Protein AF-A0A9E5RAK5-F1 (afdb_monomer_lite)

Structure (mmCIF, N/CA/C/O backbone):
data_AF-A0A9E5RAK5-F1
#
_entry.id   AF-A0A9E5RAK5-F1
#
loop_
_atom_site.group_PDB
_atom_site.id
_atom_site.type_symbol
_atom_site.label_atom_id
_atom_site.label_alt_id
_atom_site.label_comp_id
_atom_site.label_asym_id
_atom_site.label_entity_id
_atom_site.label_seq_id
_atom_site.pdbx_PDB_ins_code
_atom_site.Cartn_x
_atom_site.Cartn_y
_atom_site.Cartn_z
_atom_site.occupancy
_atom_site.B_iso_or_equiv
_atom_site.auth_seq_id
_atom_site.auth_comp_id
_atom_site.auth_asym_id
_atom_site.auth_atom_id
_atom_site.pdbx_PDB_model_num
ATOM 1 N N . MET A 1 1 ? -12.802 -0.603 2.016 1.00 71.06 1 MET A N 1
ATOM 2 C CA . MET A 1 1 ? -12.884 -2.043 2.312 1.00 71.06 1 MET A CA 1
ATOM 3 C C . MET A 1 1 ? -13.224 -2.195 3.778 1.00 71.06 1 MET A C 1
ATOM 5 O O . MET A 1 1 ? -12.598 -1.520 4.587 1.00 71.06 1 MET A O 1
ATOM 9 N N . LEU A 1 2 ? -14.278 -2.953 4.077 1.00 78.50 2 LEU A N 1
ATOM 10 C CA . LEU A 1 2 ? -14.905 -3.000 5.404 1.00 78.50 2 LEU A CA 1
ATOM 11 C C . LEU A 1 2 ? -14.352 -4.126 6.295 1.00 78.50 2 LEU A C 1
ATOM 13 O O . LEU A 1 2 ? -14.512 -4.052 7.506 1.00 78.50 2 LEU A O 1
ATOM 17 N N . ASP A 1 3 ? -13.697 -5.126 5.708 1.00 89.00 3 ASP A N 1
ATOM 18 C CA . ASP A 1 3 ? -13.298 -6.385 6.347 1.00 89.00 3 ASP A CA 1
ATOM 19 C C . ASP A 1 3 ? -11.843 -6.799 6.049 1.00 89.00 3 ASP A C 1
ATOM 21 O O . ASP A 1 3 ? -11.502 -7.966 6.199 1.00 89.00 3 ASP A O 1
ATOM 25 N N . PHE A 1 4 ? -10.976 -5.850 5.660 1.00 95.06 4 PHE A N 1
ATOM 26 C CA . PHE A 1 4 ? -9.564 -6.151 5.376 1.00 95.06 4 PHE A CA 1
ATOM 27 C C . PHE A 1 4 ? -8.865 -6.723 6.607 1.00 95.06 4 PHE A C 1
ATOM 29 O O . PHE A 1 4 ? -8.795 -6.063 7.645 1.00 95.06 4 PHE A O 1
ATOM 36 N N . THR A 1 5 ? -8.292 -7.911 6.459 1.00 95.12 5 THR A N 1
ATOM 37 C CA . THR A 1 5 ? -7.566 -8.623 7.507 1.00 95.12 5 THR A CA 1
ATOM 38 C C . THR A 1 5 ? -6.090 -8.730 7.140 1.00 95.12 5 THR A C 1
ATOM 40 O O . THR A 1 5 ? -5.710 -9.372 6.163 1.00 95.12 5 THR A O 1
ATOM 43 N N . ILE A 1 6 ? -5.233 -8.090 7.940 1.00 93.50 6 ILE A N 1
ATOM 44 C CA . ILE A 1 6 ? -3.776 -8.087 7.735 1.00 93.50 6 ILE A CA 1
ATOM 45 C C . ILE A 1 6 ? -3.229 -9.513 7.815 1.00 93.50 6 ILE A C 1
ATOM 47 O O . ILE A 1 6 ? -3.565 -10.259 8.734 1.00 93.50 6 ILE A O 1
ATOM 51 N N . GLY A 1 7 ? -2.347 -9.867 6.880 1.00 91.12 7 GLY A N 1
ATOM 52 C CA . GLY A 1 7 ? -1.755 -11.203 6.796 1.00 91.12 7 GLY A CA 1
ATOM 53 C C . GLY A 1 7 ? -2.655 -12.274 6.168 1.00 91.12 7 GLY A C 1
ATOM 54 O O . GLY A 1 7 ? -2.166 -13.372 5.907 1.00 91.12 7 GLY A O 1
ATOM 55 N N . GLU A 1 8 ? -3.920 -11.961 5.882 1.00 94.00 8 GLU A N 1
ATOM 56 C CA . GLU A 1 8 ? -4.852 -12.842 5.165 1.00 94.00 8 GLU A CA 1
ATOM 57 C C . GLU A 1 8 ? -5.218 -12.246 3.802 1.00 94.00 8 GLU A C 1
ATOM 59 O O . GLU A 1 8 ? -5.012 -12.878 2.762 1.00 94.00 8 GLU A O 1
ATOM 64 N N . ASP A 1 9 ? -5.690 -11.000 3.802 1.00 95.19 9 ASP A N 1
ATOM 65 C CA . ASP A 1 9 ? -6.056 -10.272 2.596 1.00 95.19 9 ASP A CA 1
ATOM 66 C C . ASP A 1 9 ? -4.850 -9.606 1.941 1.00 95.19 9 ASP A C 1
ATOM 68 O O . ASP A 1 9 ? -3.886 -9.190 2.589 1.00 95.19 9 ASP A O 1
ATOM 72 N N . ARG A 1 10 ? -4.926 -9.453 0.615 1.00 93.56 10 ARG A N 1
ATOM 73 C CA . ARG A 1 10 ? -3.923 -8.720 -0.160 1.00 93.56 10 ARG A CA 1
ATOM 74 C C . ARG A 1 10 ? -4.578 -7.769 -1.147 1.00 93.56 10 ARG A C 1
ATOM 76 O O . ARG A 1 10 ? -5.565 -8.101 -1.800 1.00 93.56 10 ARG A O 1
ATOM 83 N N . ILE A 1 11 ? -3.989 -6.589 -1.289 1.00 90.75 11 ILE A N 1
ATOM 84 C CA . ILE A 1 11 ? -4.402 -5.572 -2.253 1.00 90.75 11 ILE A CA 1
ATOM 85 C C . ILE A 1 11 ? -3.672 -5.827 -3.568 1.00 90.75 11 ILE A C 1
ATOM 87 O O . ILE A 1 11 ? -2.451 -5.704 -3.640 1.00 90.75 11 ILE A O 1
ATOM 91 N N . ASP A 1 12 ? -4.417 -6.169 -4.615 1.00 88.88 12 ASP A N 1
ATOM 92 C CA . ASP A 1 12 ? -3.841 -6.430 -5.932 1.00 88.88 12 ASP A CA 1
ATOM 93 C C . ASP A 1 12 ? -3.575 -5.130 -6.709 1.00 88.88 12 ASP A C 1
ATOM 95 O O . ASP A 1 12 ? -4.491 -4.428 -7.145 1.00 88.88 12 ASP A O 1
ATOM 99 N N . LEU A 1 13 ? -2.291 -4.824 -6.882 1.00 84.06 13 LEU A N 1
ATOM 100 C CA . LEU A 1 13 ? -1.751 -3.730 -7.681 1.00 84.06 13 LEU A CA 1
ATOM 101 C C . LEU A 1 13 ? -1.040 -4.235 -8.949 1.00 84.06 13 LEU A C 1
ATOM 103 O O . LEU A 1 13 ? -0.504 -3.425 -9.706 1.00 84.06 13 LEU A O 1
ATOM 107 N N . SER A 1 14 ? -1.078 -5.536 -9.251 1.00 83.25 14 SER A N 1
ATOM 108 C CA . SER A 1 14 ? -0.354 -6.130 -10.388 1.00 83.25 14 SER A CA 1
ATOM 109 C C . SER A 1 14 ? -0.743 -5.529 -11.736 1.00 83.25 14 SER A C 1
ATOM 111 O O . SER A 1 14 ? 0.075 -5.352 -12.637 1.00 83.25 14 SER A O 1
ATOM 113 N N . ARG A 1 15 ? -2.009 -5.127 -11.882 1.00 80.31 15 ARG A N 1
ATOM 114 C CA . ARG A 1 15 ? -2.493 -4.459 -13.100 1.00 80.31 15 ARG A CA 1
ATOM 115 C C . ARG A 1 15 ? -2.063 -3.000 -13.189 1.00 80.31 15 ARG A C 1
ATOM 117 O O . ARG A 1 15 ? -1.958 -2.483 -14.296 1.00 80.31 15 ARG A O 1
ATOM 124 N N . VAL A 1 16 ? -1.838 -2.352 -12.048 1.00 75.12 16 VAL A N 1
ATOM 125 C CA . VAL A 1 16 ? -1.362 -0.965 -11.966 1.00 75.12 16 VAL A CA 1
ATOM 126 C C . VAL A 1 16 ? 0.108 -0.896 -12.367 1.00 75.12 16 VAL A C 1
ATOM 128 O O . VAL A 1 16 ? 0.504 0.013 -13.093 1.00 75.12 16 VAL A O 1
ATOM 131 N N . PHE A 1 17 ? 0.893 -1.881 -11.934 1.00 76.25 17 PHE A N 1
ATOM 132 C CA . PHE A 1 17 ? 2.344 -1.889 -12.082 1.00 76.25 17 PHE A CA 1
ATOM 133 C C . PHE A 1 17 ? 2.873 -2.780 -13.207 1.00 76.25 17 PHE A C 1
ATOM 135 O O . PHE A 1 17 ? 4.073 -2.991 -13.321 1.00 7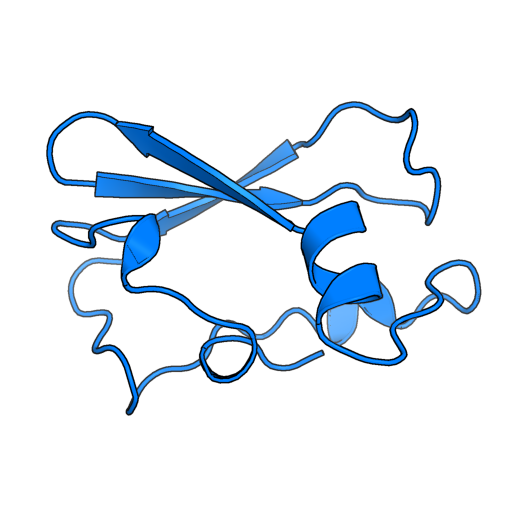6.25 17 PHE A O 1
ATOM 142 N N . ARG A 1 18 ? 1.992 -3.256 -14.093 1.00 74.56 18 ARG A N 1
ATOM 143 C CA . ARG A 1 18 ? 2.379 -4.029 -15.284 1.00 74.56 18 ARG A CA 1
ATOM 144 C C . ARG A 1 18 ? 3.225 -3.224 -16.284 1.00 74.56 18 ARG A C 1
ATOM 146 O O . ARG A 1 18 ? 3.820 -3.812 -17.186 1.00 74.56 18 ARG A O 1
ATOM 153 N N . ASP A 1 19 ? 3.227 -1.897 -16.178 1.00 73.19 19 ASP A N 1
ATOM 154 C CA . ASP A 1 19 ? 4.019 -1.039 -17.055 1.00 73.19 19 ASP A CA 1
ATOM 155 C C . ASP A 1 19 ? 5.524 -1.189 -16.743 1.00 73.19 19 ASP A C 1
ATOM 157 O O . ASP A 1 19 ? 5.916 -1.082 -15.580 1.00 73.19 19 ASP A O 1
ATOM 161 N N . PRO A 1 20 ? 6.389 -1.413 -17.747 1.00 70.25 20 PRO A N 1
ATOM 162 C CA . PRO A 1 20 ? 7.834 -1.524 -17.541 1.00 70.25 20 PRO A CA 1
ATOM 163 C C . PRO A 1 20 ? 8.492 -0.255 -16.969 1.00 70.25 20 PRO A C 1
ATOM 165 O O . PRO A 1 20 ? 9.650 -0.313 -16.561 1.00 70.25 20 PRO A O 1
ATOM 168 N N . ALA A 1 21 ? 7.788 0.881 -16.917 1.00 68.62 21 ALA A N 1
ATOM 169 C CA . ALA A 1 21 ? 8.229 2.081 -16.211 1.00 68.62 21 ALA A CA 1
ATOM 170 C C . ALA A 1 21 ? 8.274 1.912 -14.677 1.00 68.62 21 ALA A C 1
ATOM 172 O O . ALA A 1 21 ? 8.943 2.696 -14.002 1.00 68.62 21 ALA A O 1
ATOM 173 N N . TYR A 1 22 ? 7.605 0.902 -14.108 1.00 68.94 22 TYR A N 1
ATOM 174 C CA . TYR A 1 22 ? 7.709 0.588 -12.683 1.00 68.94 22 TYR A CA 1
ATOM 175 C C . TYR A 1 22 ? 8.827 -0.424 -12.433 1.00 68.94 22 TYR A C 1
ATOM 177 O O . TYR A 1 22 ? 8.780 -1.558 -12.903 1.00 68.94 22 TYR A O 1
ATOM 185 N N . SER A 1 23 ? 9.816 -0.034 -11.631 1.00 66.25 23 SER A N 1
ATOM 186 C CA . SER A 1 23 ? 10.815 -0.963 -11.099 1.00 66.25 23 SER A CA 1
ATOM 187 C C . SER A 1 23 ? 10.405 -1.351 -9.686 1.00 66.25 23 SER A C 1
ATOM 189 O O . SER A 1 23 ? 10.583 -0.560 -8.764 1.00 66.25 23 SER A O 1
ATOM 191 N N . LEU A 1 24 ? 9.805 -2.533 -9.523 1.00 62.72 24 LEU A N 1
ATOM 192 C CA . LEU A 1 24 ? 9.313 -3.054 -8.242 1.00 62.72 24 LEU A CA 1
ATOM 193 C C . LEU A 1 24 ? 10.179 -4.190 -7.699 1.00 62.72 24 LEU A C 1
ATOM 195 O O . LEU A 1 24 ? 9.688 -5.273 -7.392 1.00 62.72 24 LEU A O 1
ATOM 199 N N . GLU A 1 25 ? 11.479 -3.955 -7.549 1.00 62.00 25 GLU A N 1
ATOM 200 C CA . GLU A 1 25 ? 12.333 -4.893 -6.818 1.00 62.00 25 GLU A CA 1
ATOM 201 C C . GLU A 1 25 ? 12.422 -4.500 -5.331 1.00 62.00 25 GLU A C 1
ATOM 203 O O . GLU A 1 25 ? 13.177 -3.614 -4.929 1.00 62.00 25 GLU A O 1
ATOM 208 N N . GLY A 1 26 ? 11.626 -5.181 -4.497 1.00 62.72 26 GLY A N 1
ATOM 209 C CA . GLY A 1 26 ? 11.709 -5.135 -3.029 1.00 62.72 26 GLY A CA 1
ATOM 210 C C . GLY A 1 26 ? 10.944 -4.000 -2.322 1.00 62.72 26 GLY A C 1
ATOM 211 O O . GLY A 1 26 ? 10.296 -3.155 -2.941 1.00 62.72 26 GLY A O 1
ATOM 212 N N . ASP A 1 27 ? 11.028 -3.977 -0.982 1.00 65.81 27 ASP A N 1
ATOM 213 C CA . ASP A 1 27 ? 10.284 -3.047 -0.099 1.00 65.81 27 ASP A CA 1
ATOM 214 C C . ASP A 1 27 ? 10.580 -1.563 -0.399 1.00 65.81 27 ASP A C 1
ATOM 216 O O . ASP A 1 27 ? 9.705 -0.702 -0.296 1.00 65.81 27 ASP A O 1
ATOM 220 N N . ALA A 1 28 ? 11.807 -1.253 -0.831 1.00 66.00 28 ALA A N 1
ATOM 221 C CA . ALA A 1 28 ? 12.224 0.107 -1.176 1.00 66.00 28 ALA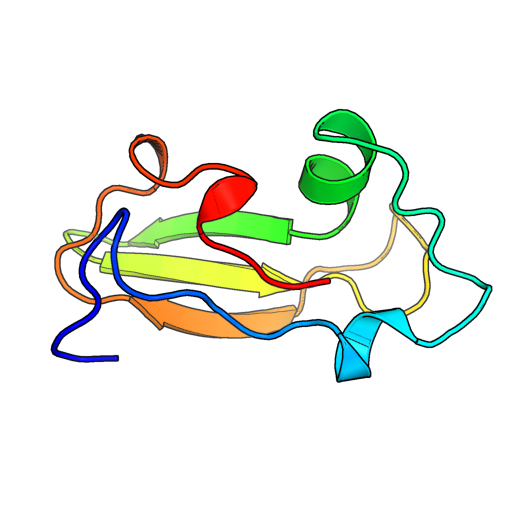 A CA 1
ATOM 222 C C . ALA A 1 28 ? 11.474 0.662 -2.400 1.00 66.00 28 ALA A C 1
ATOM 224 O O . ALA A 1 28 ? 11.061 1.826 -2.416 1.00 66.00 28 ALA A O 1
ATOM 225 N N . ALA A 1 29 ? 11.257 -0.181 -3.408 1.00 69.12 29 ALA A N 1
ATOM 226 C CA . ALA A 1 29 ? 10.494 0.187 -4.585 1.00 69.12 29 ALA A CA 1
ATOM 227 C C . ALA A 1 29 ? 9.002 0.342 -4.261 1.00 69.12 29 ALA A C 1
ATOM 229 O O . ALA A 1 29 ? 8.399 1.349 -4.622 1.00 69.12 29 ALA A O 1
ATOM 230 N N . TYR A 1 30 ? 8.425 -0.577 -3.480 1.00 73.88 30 TYR A N 1
ATOM 231 C CA . TYR A 1 30 ? 7.042 -0.474 -2.996 1.00 73.88 30 TYR A CA 1
ATOM 232 C C . TYR A 1 30 ? 6.757 0.873 -2.311 1.00 73.88 30 TYR A C 1
ATOM 234 O O . TYR A 1 30 ? 5.801 1.566 -2.670 1.00 73.88 30 TYR A O 1
ATOM 242 N N . ARG A 1 31 ? 7.630 1.302 -1.390 1.00 74.94 31 ARG A N 1
ATOM 243 C CA . ARG A 1 31 ? 7.489 2.582 -0.666 1.00 74.94 31 ARG A CA 1
ATOM 244 C C . ARG A 1 31 ? 7.569 3.816 -1.566 1.00 74.94 31 ARG A C 1
ATOM 246 O O . ARG A 1 31 ? 7.132 4.892 -1.161 1.00 74.94 31 ARG A O 1
ATOM 253 N N . SER A 1 32 ? 8.111 3.674 -2.774 1.00 78.62 32 SER A N 1
ATOM 254 C CA . SER A 1 32 ? 8.224 4.763 -3.748 1.00 78.62 32 SER A CA 1
ATOM 255 C C . SER A 1 32 ? 6.931 4.984 -4.542 1.00 78.62 32 SER A C 1
ATOM 257 O O . SER A 1 32 ? 6.700 6.097 -5.027 1.00 78.62 32 SER A O 1
ATOM 259 N N . TYR A 1 33 ? 6.062 3.969 -4.622 1.00 81.62 33 TYR A N 1
ATOM 260 C CA . TYR A 1 33 ? 4.806 4.017 -5.378 1.00 81.62 33 TYR A CA 1
ATOM 261 C C . TYR A 1 33 ? 3.560 3.984 -4.501 1.00 81.62 33 TYR A C 1
ATOM 263 O O . TYR A 1 33 ? 2.551 4.578 -4.876 1.00 81.62 33 TYR A O 1
ATOM 271 N N . VAL A 1 34 ? 3.621 3.349 -3.330 1.00 88.31 34 VAL A N 1
ATOM 272 C CA . VAL A 1 34 ? 2.497 3.250 -2.396 1.00 88.31 34 VAL A CA 1
ATOM 273 C C . VAL A 1 34 ? 2.706 4.200 -1.225 1.00 88.31 34 VAL A C 1
ATOM 275 O O . VAL A 1 34 ? 3.705 4.154 -0.514 1.00 88.31 34 VAL A O 1
ATOM 278 N N . THR A 1 35 ? 1.737 5.085 -1.015 1.00 90.88 35 THR A N 1
ATOM 279 C CA . THR A 1 35 ? 1.677 5.973 0.147 1.00 90.88 35 THR A CA 1
ATOM 280 C C . THR A 1 35 ? 0.522 5.545 1.037 1.00 90.88 35 THR A C 1
ATOM 282 O O . THR A 1 35 ? -0.627 5.520 0.596 1.00 90.88 35 THR A O 1
ATOM 285 N N . LEU A 1 36 ? 0.825 5.256 2.300 1.00 93.31 36 LEU A N 1
ATOM 286 C CA . LEU A 1 36 ? -0.166 4.963 3.328 1.00 93.31 36 LEU A CA 1
ATOM 287 C C . LEU A 1 36 ? -0.407 6.228 4.150 1.00 93.31 36 LEU A C 1
ATOM 289 O O . LEU A 1 36 ? 0.525 6.791 4.724 1.00 93.31 36 LEU A O 1
ATOM 293 N N . PHE A 1 37 ? -1.648 6.700 4.178 1.00 95.25 37 PHE A N 1
ATOM 294 C CA . PHE A 1 37 ? -2.042 7.911 4.887 1.00 95.25 37 PHE A CA 1
ATOM 295 C C . PHE A 1 37 ? -3.098 7.576 5.939 1.00 95.25 37 PHE A C 1
ATOM 297 O O . PHE A 1 37 ? -4.206 7.170 5.594 1.00 95.25 37 PHE A O 1
ATOM 304 N N . GLN A 1 38 ? -2.761 7.764 7.214 1.00 97.62 38 GLN A N 1
ATOM 305 C CA . GLN A 1 38 ? -3.709 7.566 8.308 1.00 97.62 38 GLN A CA 1
ATOM 306 C C . GLN A 1 38 ? -4.758 8.686 8.309 1.00 97.62 38 GLN A C 1
ATOM 308 O O . GLN A 1 38 ? -4.414 9.869 8.339 1.00 97.62 38 GLN A O 1
ATOM 313 N N . GLN A 1 39 ? -6.035 8.314 8.335 1.00 97.19 39 GLN A N 1
ATOM 314 C CA . GLN A 1 39 ? -7.165 9.222 8.484 1.00 97.19 39 GLN A CA 1
ATOM 315 C C . GLN A 1 39 ? -8.090 8.713 9.596 1.00 97.19 39 GLN A C 1
ATOM 317 O O . GLN A 1 39 ? -8.951 7.867 9.377 1.00 97.19 39 GLN A O 1
ATOM 322 N N . GLY A 1 40 ? -7.922 9.241 10.811 1.00 97.06 40 GLY A N 1
ATOM 323 C CA . GLY A 1 40 ? -8.650 8.724 11.973 1.00 97.06 40 GLY A CA 1
ATOM 324 C C . GLY A 1 40 ? -8.277 7.264 12.234 1.00 97.06 40 GLY A C 1
ATOM 325 O O . GLY A 1 40 ? -7.092 6.956 12.338 1.00 97.06 40 GLY A O 1
ATOM 326 N N . ALA A 1 41 ? -9.271 6.376 12.311 1.00 96.50 41 ALA A N 1
ATOM 327 C CA . ALA A 1 41 ? -9.061 4.932 12.459 1.00 96.50 41 ALA A CA 1
ATOM 328 C C . ALA A 1 41 ? -8.726 4.218 11.134 1.00 96.50 41 ALA A C 1
ATOM 330 O O . ALA A 1 41 ? -8.281 3.074 11.155 1.00 96.50 41 ALA A O 1
ATOM 331 N N . ASP A 1 42 ? -8.900 4.889 9.996 1.00 97.19 42 ASP A N 1
ATOM 332 C CA . ASP A 1 42 ? -8.785 4.280 8.674 1.00 97.19 42 ASP A CA 1
ATOM 333 C C . ASP A 1 42 ? -7.432 4.583 8.025 1.00 97.19 42 ASP A C 1
ATOM 335 O O . ASP A 1 42 ? -6.806 5.615 8.280 1.00 97.19 42 ASP A O 1
ATOM 339 N N . THR A 1 43 ? -7.009 3.719 7.105 1.00 97.44 43 THR A N 1
ATOM 340 C CA . THR A 1 43 ? -5.847 3.962 6.245 1.00 97.44 43 THR A CA 1
ATOM 341 C C . THR A 1 43 ? -6.286 4.215 4.812 1.00 97.44 43 THR A C 1
ATOM 343 O O . THR A 1 43 ? -6.908 3.364 4.182 1.00 97.44 43 THR A O 1
ATOM 346 N N . ILE A 1 44 ? -5.900 5.360 4.252 1.00 96.88 44 ILE A N 1
ATOM 347 C CA . ILE A 1 44 ? -5.991 5.613 2.815 1.00 96.88 44 ILE A CA 1
ATOM 348 C C . ILE A 1 44 ? -4.714 5.108 2.145 1.00 96.88 44 ILE A C 1
ATOM 350 O O . ILE A 1 44 ? -3.620 5.613 2.401 1.00 96.88 44 ILE A O 1
ATOM 354 N N . VAL A 1 45 ? -4.874 4.173 1.217 1.00 93.62 45 VAL A N 1
ATOM 355 C CA . VAL A 1 45 ? -3.837 3.758 0.276 1.00 93.62 45 VAL A CA 1
ATOM 356 C C . VAL A 1 45 ? -3.901 4.675 -0.941 1.00 93.62 45 VAL A C 1
ATOM 358 O O . VAL A 1 45 ? -4.944 4.814 -1.590 1.00 93.62 45 VAL A O 1
ATOM 361 N N . LYS A 1 46 ? -2.772 5.303 -1.261 1.00 92.44 46 LYS A N 1
ATOM 362 C CA . LYS A 1 46 ? -2.580 6.082 -2.484 1.00 92.44 46 LYS A CA 1
ATOM 363 C C . LYS A 1 46 ? -1.469 5.472 -3.325 1.00 92.44 46 LYS A C 1
ATOM 365 O O . LYS A 1 46 ? -0.491 4.970 -2.777 1.00 92.44 46 LYS A O 1
ATOM 370 N N . ILE A 1 47 ? -1.597 5.579 -4.641 1.00 87.94 47 ILE A N 1
ATOM 371 C CA . ILE A 1 47 ? -0.631 5.055 -5.611 1.00 87.94 47 ILE A CA 1
ATOM 372 C C . ILE A 1 47 ? -0.107 6.174 -6.513 1.00 87.94 47 ILE A C 1
ATOM 374 O O . ILE A 1 47 ? -0.867 7.063 -6.906 1.00 87.94 47 ILE A O 1
ATOM 378 N N . ARG A 1 48 ? 1.182 6.154 -6.846 1.00 84.62 48 ARG A N 1
ATOM 379 C CA . ARG A 1 48 ? 1.749 6.968 -7.933 1.00 84.62 48 ARG A CA 1
ATOM 380 C C . ARG A 1 48 ? 1.659 6.166 -9.224 1.00 84.62 48 ARG A C 1
ATOM 382 O O . ARG A 1 48 ? 2.071 5.010 -9.247 1.00 84.62 48 ARG A O 1
ATOM 389 N N . LEU A 1 49 ? 1.055 6.765 -10.245 1.00 72.94 49 LEU A N 1
ATOM 390 C CA . LEU A 1 49 ? 0.791 6.120 -11.525 1.00 72.94 49 LEU A CA 1
ATOM 3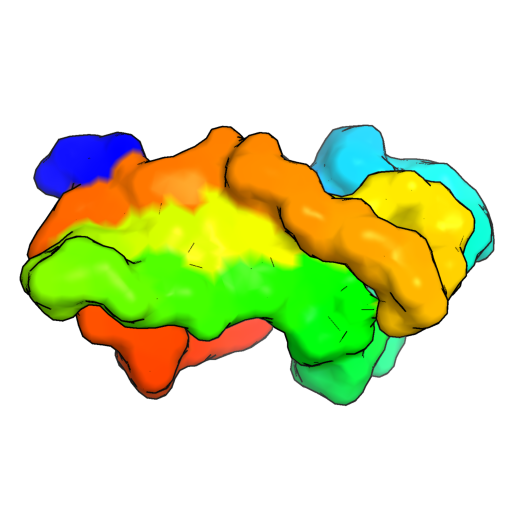91 C C . LEU A 1 49 ? 1.730 6.695 -12.581 1.00 72.94 49 LEU A C 1
ATOM 393 O O . LEU A 1 49 ? 1.437 7.828 -12.930 1.00 72.94 49 LEU A O 1
ATOM 397 N N . ASP A 1 50 ? 2.724 5.939 -13.082 1.00 68.25 50 ASP A N 1
ATOM 398 C CA . ASP A 1 50 ? 3.645 6.219 -14.224 1.00 68.25 50 ASP A CA 1
ATOM 399 C C . ASP A 1 50 ? 5.135 5.902 -13.967 1.00 68.25 50 ASP A C 1
ATOM 401 O O . ASP A 1 50 ? 5.977 6.162 -14.824 1.00 68.25 50 ASP A O 1
ATOM 405 N N . GLY A 1 51 ? 5.498 5.339 -12.814 1.00 63.50 51 GLY A N 1
ATOM 406 C CA . GLY A 1 51 ? 6.908 5.102 -12.492 1.00 63.50 51 GLY A CA 1
ATOM 407 C C . GLY A 1 51 ? 7.655 6.367 -12.034 1.00 63.50 51 GLY A C 1
ATOM 408 O O . GLY A 1 51 ? 8.760 6.249 -11.500 1.00 63.50 51 GLY A O 1
ATOM 409 N N . ASP A 1 52 ? 7.049 7.556 -12.158 1.00 71.56 52 ASP A N 1
ATOM 410 C CA . ASP A 1 52 ? 7.620 8.831 -11.735 1.00 71.56 52 ASP A CA 1
ATOM 411 C C . ASP A 1 52 ? 7.393 9.042 -10.234 1.00 71.56 52 ASP A C 1
ATOM 413 O O . ASP A 1 52 ? 6.311 9.365 -9.735 1.00 71.56 52 ASP A O 1
ATOM 417 N N . VAL A 1 53 ? 8.469 8.877 -9.469 1.00 67.19 53 VAL A N 1
ATOM 418 C CA . VAL A 1 53 ? 8.455 9.076 -8.017 1.00 67.19 53 VAL A CA 1
ATOM 419 C C . VAL A 1 53 ? 8.228 10.538 -7.611 1.00 67.19 53 VAL A C 1
ATOM 421 O O . VAL A 1 53 ? 7.980 10.801 -6.433 1.00 67.19 53 VAL A O 1
ATOM 424 N N . THR A 1 54 ? 8.282 11.487 -8.546 1.00 71.25 54 THR A N 1
ATOM 425 C CA . THR A 1 54 ? 7.978 12.906 -8.316 1.00 71.25 54 THR A CA 1
ATOM 426 C C . THR A 1 54 ? 6.502 13.247 -8.546 1.00 71.25 54 THR A C 1
ATOM 428 O O . THR A 1 54 ? 6.038 14.301 -8.100 1.00 71.25 54 THR A O 1
ATOM 431 N N . ALA A 1 55 ? 5.734 12.343 -9.164 1.00 76.25 55 ALA A N 1
ATOM 432 C CA . ALA A 1 55 ? 4.317 12.537 -9.429 1.00 76.25 55 ALA A CA 1
ATOM 433 C C . ALA A 1 55 ? 3.459 12.499 -8.149 1.00 76.25 55 ALA A C 1
ATOM 435 O O . ALA A 1 55 ? 3.772 11.854 -7.142 1.00 76.25 55 ALA A O 1
ATOM 436 N N . GLN A 1 56 ? 2.319 13.194 -8.197 1.00 82.44 56 GLN A N 1
ATOM 437 C CA . GLN A 1 56 ? 1.340 13.202 -7.108 1.00 82.44 56 GLN A CA 1
ATOM 438 C C . GLN A 1 56 ? 0.683 11.823 -6.952 1.00 82.44 56 GLN A C 1
ATOM 440 O O . GLN A 1 56 ? 0.224 11.226 -7.927 1.00 82.44 56 GLN A O 1
ATOM 445 N N . SER A 1 57 ? 0.574 11.338 -5.711 1.00 87.62 57 SER A N 1
ATOM 446 C CA . SER A 1 57 ? -0.137 10.090 -5.429 1.00 87.62 57 SER A CA 1
ATOM 447 C C . SER A 1 57 ? -1.654 10.281 -5.519 1.00 87.62 57 SER A C 1
ATOM 449 O O . SER A 1 57 ? -2.216 11.286 -5.076 1.00 87.62 57 SER A O 1
ATOM 451 N N . ARG A 1 58 ? -2.337 9.296 -6.100 1.00 88.25 58 ARG A N 1
ATOM 452 C CA . ARG A 1 58 ? -3.789 9.279 -6.297 1.00 88.25 58 ARG A CA 1
ATOM 453 C C . ARG A 1 58 ? -4.444 8.325 -5.314 1.00 88.25 58 ARG A C 1
ATOM 455 O O . ARG A 1 58 ? -3.876 7.288 -4.992 1.00 88.25 58 ARG A O 1
ATOM 462 N N . TYR A 1 59 ? -5.642 8.671 -4.850 1.00 91.12 59 TYR A N 1
ATOM 463 C CA . TYR A 1 59 ? -6.447 7.783 -4.011 1.00 91.12 59 TYR A CA 1
ATOM 464 C C . TYR A 1 59 ? -6.695 6.449 -4.726 1.00 91.12 59 TYR A C 1
ATOM 466 O O . TYR A 1 59 ? -7.118 6.451 -5.882 1.00 91.12 59 TYR A O 1
ATOM 474 N N . PHE A 1 60 ? -6.453 5.339 -4.029 1.00 91.00 60 PHE A N 1
ATOM 475 C CA . PHE A 1 60 ? -6.745 3.997 -4.524 1.00 91.00 60 PHE A CA 1
ATOM 476 C C . PHE A 1 60 ? -7.871 3.346 -3.721 1.00 91.00 60 PHE A C 1
ATOM 478 O O . PHE A 1 60 ? -8.933 3.060 -4.267 1.00 91.00 60 PHE A O 1
ATOM 485 N N . ILE A 1 61 ? -7.666 3.162 -2.413 1.00 93.88 61 ILE A N 1
ATOM 486 C CA . ILE A 1 61 ? -8.652 2.542 -1.522 1.00 93.88 61 ILE A CA 1
ATOM 487 C C . ILE A 1 61 ? -8.507 3.067 -0.091 1.00 93.88 61 ILE A C 1
ATOM 489 O O . ILE A 1 61 ? -7.421 3.462 0.323 1.00 93.88 61 ILE A O 1
ATOM 493 N N . ALA A 1 62 ? -9.596 3.053 0.677 1.00 96.31 62 ALA A N 1
ATOM 494 C CA . ALA A 1 62 ? -9.573 3.223 2.128 1.00 96.31 62 ALA A CA 1
ATOM 495 C C . ALA A 1 62 ? -9.824 1.877 2.821 1.00 96.31 62 ALA A C 1
ATOM 497 O O . ALA A 1 62 ? -10.788 1.174 2.492 1.00 96.31 62 ALA A O 1
ATOM 498 N N . LEU A 1 63 ? -8.964 1.531 3.773 1.00 96.94 63 LEU A N 1
ATOM 499 C CA . LEU A 1 63 ? -9.061 0.361 4.637 1.00 96.94 63 LEU A CA 1
ATOM 500 C C . LEU A 1 63 ? -9.586 0.812 5.993 1.00 96.94 63 LEU A C 1
ATOM 502 O O . LEU A 1 63 ? -8.964 1.656 6.643 1.00 96.94 63 LEU A O 1
ATOM 506 N N . GLN A 1 64 ? -10.740 0.288 6.390 1.00 96.69 64 GLN A N 1
ATOM 507 C CA . GLN A 1 64 ? -11.384 0.737 7.614 1.00 96.69 64 GLN A CA 1
ATOM 508 C C . GLN A 1 64 ? -10.773 0.088 8.844 1.00 96.69 64 GLN A C 1
ATOM 510 O O . GLN A 1 64 ? -10.512 -1.111 8.836 1.00 96.69 64 GLN A O 1
ATOM 515 N N . ASN A 1 65 ? -10.586 0.873 9.905 1.00 96.38 65 ASN A N 1
ATOM 516 C CA . ASN A 1 65 ? -10.017 0.411 11.176 1.00 96.38 65 ASN A CA 1
ATOM 517 C C . ASN A 1 65 ? -8.633 -0.254 11.045 1.00 96.38 65 ASN A C 1
ATOM 519 O O . ASN A 1 65 ? -8.254 -1.083 11.872 1.00 96.38 65 ASN A O 1
ATOM 523 N N . ILE A 1 66 ? -7.868 0.114 10.015 1.00 97.19 66 ILE A N 1
ATOM 524 C CA . ILE A 1 66 ? -6.502 -0.360 9.799 1.00 97.19 66 ILE A CA 1
ATOM 525 C C . ILE A 1 66 ? -5.523 0.758 10.135 1.00 97.19 66 ILE A C 1
ATOM 527 O O . ILE A 1 66 ? -5.647 1.884 9.648 1.00 97.19 66 ILE A O 1
ATOM 531 N N . THR A 1 67 ? -4.512 0.426 10.939 1.00 97.1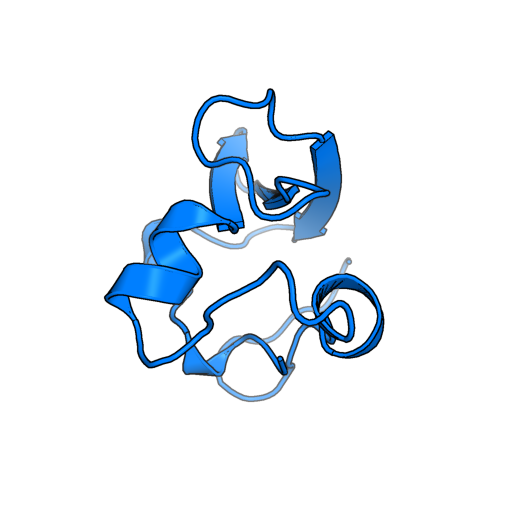2 67 THR A N 1
ATOM 532 C CA . THR A 1 67 ? -3.403 1.334 11.244 1.00 97.12 67 THR A CA 1
ATOM 533 C C . THR A 1 67 ? -2.381 1.292 10.109 1.00 97.12 67 THR A C 1
ATOM 535 O O . THR A 1 67 ? -1.906 0.230 9.724 1.00 97.12 67 THR A O 1
ATOM 538 N N . ALA A 1 68 ? -1.978 2.442 9.580 1.00 95.94 68 ALA A N 1
ATOM 539 C CA . ALA A 1 68 ? -1.088 2.505 8.422 1.00 95.94 68 ALA A CA 1
ATOM 540 C C . ALA A 1 68 ? 0.253 1.792 8.668 1.00 95.94 68 ALA A C 1
ATOM 542 O O . ALA A 1 68 ? 0.792 1.152 7.771 1.00 95.94 68 ALA A O 1
ATOM 543 N N . THR A 1 69 ? 0.781 1.861 9.893 1.00 95.19 69 THR A N 1
ATOM 544 C CA . THR A 1 69 ? 2.056 1.231 10.267 1.00 95.19 69 THR A CA 1
ATOM 545 C C . THR A 1 69 ? 1.974 -0.279 10.474 1.00 95.19 69 THR A C 1
ATOM 547 O O . THR A 1 69 ? 3.01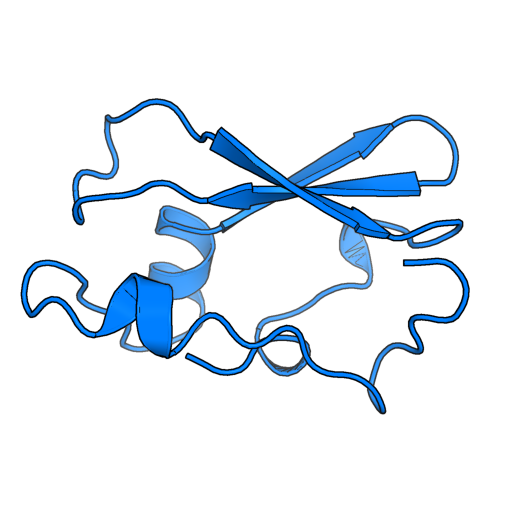8 -0.899 10.650 1.00 95.19 69 THR A O 1
ATOM 550 N N . SER A 1 70 ? 0.778 -0.877 10.488 1.00 94.88 70 SER A N 1
ATOM 551 C CA . SER A 1 70 ? 0.631 -2.337 10.534 1.00 94.88 70 SER A CA 1
ATOM 552 C C . SER A 1 70 ? 0.613 -2.982 9.149 1.00 94.88 70 SER A C 1
ATOM 554 O O . SER A 1 70 ? 0.690 -4.201 9.067 1.00 94.88 70 SER A O 1
ATOM 556 N N . LEU A 1 71 ? 0.526 -2.188 8.076 1.00 92.81 71 LEU A N 1
ATOM 557 C CA . LEU A 1 71 ? 0.644 -2.681 6.707 1.00 92.81 71 LEU A CA 1
ATOM 558 C C . LEU A 1 71 ? 2.111 -2.774 6.285 1.00 92.81 71 LEU A C 1
ATOM 560 O O . LEU A 1 71 ? 2.946 -1.926 6.612 1.00 92.81 71 LEU A O 1
ATOM 564 N N . SER A 1 72 ? 2.400 -3.782 5.480 1.00 89.62 72 SER A N 1
ATOM 565 C CA . SER A 1 72 ? 3.713 -4.079 4.928 1.00 89.62 72 SER A CA 1
ATOM 566 C C . SER A 1 72 ? 3.601 -4.488 3.462 1.00 89.62 72 SER A C 1
ATOM 568 O O . SER A 1 72 ? 2.506 -4.631 2.925 1.00 89.62 72 SER A O 1
ATOM 570 N N . PHE A 1 73 ? 4.738 -4.702 2.799 1.00 86.69 73 PHE A N 1
ATOM 571 C CA . PHE A 1 73 ? 4.747 -5.153 1.410 1.00 86.69 73 PHE A CA 1
ATOM 572 C C . PHE A 1 73 ? 3.996 -6.482 1.188 1.00 86.69 73 PHE A C 1
ATOM 574 O O . PHE A 1 73 ? 3.428 -6.680 0.117 1.00 86.69 73 PHE A O 1
ATOM 581 N N . SER A 1 74 ? 3.927 -7.382 2.181 1.00 89.88 74 SER A N 1
ATOM 582 C CA . SER A 1 74 ? 3.214 -8.661 2.020 1.00 89.88 74 SER A CA 1
ATOM 583 C C . SER A 1 74 ? 1.704 -8.500 1.840 1.00 89.88 74 SER A C 1
ATOM 585 O O . SER A 1 74 ? 1.075 -9.360 1.223 1.00 89.88 74 SER A O 1
ATOM 587 N N . ASP A 1 75 ? 1.139 -7.385 2.304 1.00 92.00 75 ASP A N 1
ATOM 588 C CA . ASP A 1 75 ? -0.287 -7.062 2.187 1.00 92.00 75 ASP A CA 1
ATOM 589 C C . ASP A 1 75 ? -0.672 -6.587 0.771 1.00 92.00 75 ASP A C 1
ATOM 591 O O . ASP A 1 75 ? -1.828 -6.260 0.506 1.00 92.00 75 ASP A O 1
ATOM 595 N N . PHE A 1 76 ? 0.282 -6.562 -0.165 1.00 88.44 76 PHE A N 1
ATOM 596 C CA . PHE A 1 76 ? 0.081 -6.156 -1.553 1.00 88.44 76 PHE A CA 1
ATOM 597 C C . PHE A 1 76 ? 0.544 -7.253 -2.506 1.00 88.44 76 PHE A C 1
ATOM 599 O O . PHE A 1 76 ? 1.556 -7.916 -2.271 1.00 88.44 76 PHE A O 1
ATOM 606 N N . VAL A 1 77 ? -0.191 -7.443 -3.598 1.00 86.94 77 VAL A N 1
ATOM 607 C CA . VAL A 1 77 ? 0.265 -8.189 -4.778 1.00 86.94 77 VAL A CA 1
ATOM 608 C C . VAL A 1 77 ? 0.693 -7.159 -5.813 1.00 86.94 77 VAL A C 1
ATOM 610 O O . VAL A 1 77 ? -0.052 -6.218 -6.076 1.00 86.94 77 VAL A O 1
ATOM 613 N N . VAL A 1 78 ? 1.881 -7.319 -6.384 1.00 77.12 78 VAL A N 1
ATOM 614 C CA . VAL A 1 78 ? 2.416 -6.458 -7.445 1.00 77.12 78 VAL A CA 1
ATOM 615 C C . VAL A 1 78 ? 2.824 -7.287 -8.648 1.00 77.12 78 VAL A C 1
ATOM 617 O O . VAL A 1 78 ? 3.109 -8.490 -8.454 1.00 77.12 78 VAL A O 1
#

Secondary structure (DSSP, 8-state):
--S--TTT--EE-TTTS-STT----SHHHHHHHEEEEEETTEEEEEE--SS-TTSPPEEEEEETT--GGG--GGGEE-

Radius of gyration: 12.07 Å; chains: 1; bounding box: 27×26×30 Å

Foldseek 3Di:
DEDDDPPPAAAECCVQQVDPLQ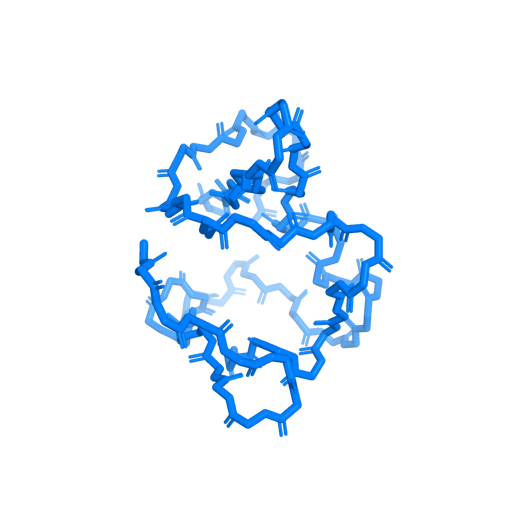DPDDQVSVCLFWDWDDDPQKTFIWGDGRNDSPDDTHTDDIGGNDDSVSDGPVNYDD

Sequence (78 aa):
MLDFTIGEDRIDLSRVFRDPAYSLEGDAAYRSYVTLFQQGADTIVKIRLDGDVTAQSRYFIALQNITATSLSFSDFVV

pLDDT: mean 84.56, std 11.2, range [62.0, 97.62]